Protein AF-A0A940C952-F1 (afdb_monomer_lite)

Radius of gyration: 14.39 Å; chains: 1; bounding box: 29×40×29 Å

Sequence (87 aa):
MKVQIIGVQKGQSRNGRDFTNLFFQKPFTDYETSNGSCVGFKTDSEFTYINCDGIKPGDECELTYEPGYQDKATLTNIQIISAAKKG

pLDDT: mean 91.84, std 7.31, range [53.12, 97.69]

Foldseek 3Di:
DKWFFADKDWDADPVRQIKIKTKTWDQDDPVDVVVDPDDDTDIDIDIDSPDPPPDDGGFIKDFDWDQDPPRDTDGDDIGGPGDRDDD

Structure (mmCIF, N/CA/C/O backbone):
data_AF-A0A940C952-F1
#
_entry.id   AF-A0A940C952-F1
#
loop_
_atom_site.group_PDB
_atom_site.id
_atom_site.type_symbol
_atom_site.label_atom_id
_atom_site.label_alt_id
_atom_site.label_comp_id
_atom_site.label_asym_id
_atom_site.label_entity_id
_atom_site.label_seq_id
_atom_site.pdbx_PDB_ins_code
_atom_site.Cartn_x
_atom_site.Cartn_y
_atom_site.Cartn_z
_atom_site.occupancy
_atom_site.B_iso_or_equiv
_atom_site.auth_seq_id
_atom_site.auth_comp_id
_atom_site.auth_asym_id
_atom_site.auth_atom_id
_atom_site.pdbx_PDB_model_num
ATOM 1 N N . MET A 1 1 ? -2.291 -0.861 -6.577 1.00 89.50 1 MET A N 1
ATOM 2 C CA . MET A 1 1 ? -1.878 -2.179 -6.036 1.00 89.50 1 MET A CA 1
ATOM 3 C C . MET A 1 1 ? -2.736 -2.489 -4.826 1.00 89.50 1 MET A C 1
ATOM 5 O O . MET A 1 1 ? -2.754 -1.685 -3.904 1.00 89.50 1 MET A O 1
ATOM 9 N N . LYS A 1 2 ? -3.443 -3.623 -4.821 1.00 93.62 2 LYS A N 1
ATOM 10 C CA . LYS A 1 2 ? -4.263 -4.044 -3.676 1.00 93.62 2 LYS A CA 1
ATOM 11 C C . LYS A 1 2 ? -3.425 -4.843 -2.688 1.00 93.62 2 LYS A C 1
ATOM 13 O O . LYS A 1 2 ? -2.695 -5.743 -3.102 1.00 93.62 2 LYS A O 1
ATOM 18 N N . VAL A 1 3 ? -3.522 -4.499 -1.412 1.00 96.00 3 VAL A N 1
ATOM 19 C CA . VAL A 1 3 ? -2.742 -5.112 -0.334 1.00 96.00 3 VAL A CA 1
ATOM 20 C C . VAL A 1 3 ? -3.597 -5.283 0.913 1.00 96.00 3 VAL A C 1
ATOM 22 O O . VAL A 1 3 ? -4.530 -4.511 1.130 1.00 96.00 3 VAL A O 1
ATOM 25 N N . GLN A 1 4 ? -3.247 -6.249 1.758 1.00 96.88 4 GLN A N 1
ATOM 26 C CA . GLN A 1 4 ? -3.822 -6.349 3.097 1.00 96.88 4 GLN A CA 1
ATOM 27 C C . GLN A 1 4 ? -2.830 -5.811 4.122 1.00 96.88 4 GLN A C 1
ATOM 29 O O . GLN A 1 4 ? -1.708 -6.311 4.222 1.00 96.88 4 GLN A O 1
ATOM 34 N N . ILE A 1 5 ? -3.246 -4.809 4.891 1.00 97.56 5 ILE A N 1
ATOM 35 C CA . ILE A 1 5 ? -2.429 -4.215 5.946 1.00 97.56 5 ILE A CA 1
ATOM 36 C C . ILE A 1 5 ? -2.280 -5.219 7.089 1.00 97.56 5 ILE A C 1
ATOM 38 O O . ILE A 1 5 ? -3.261 -5.763 7.586 1.00 97.56 5 ILE A O 1
ATOM 42 N N . ILE A 1 6 ? -1.048 -5.443 7.534 1.00 97.69 6 ILE A N 1
ATOM 43 C CA . ILE A 1 6 ? -0.714 -6.330 8.660 1.00 97.69 6 ILE A CA 1
ATOM 44 C C . ILE A 1 6 ? -0.033 -5.578 9.808 1.00 97.69 6 ILE A C 1
ATOM 46 O O . ILE A 1 6 ? 0.049 -6.095 10.918 1.00 97.69 6 ILE A O 1
ATOM 50 N N . GLY A 1 7 ? 0.418 -4.343 9.572 1.00 96.88 7 GLY A N 1
ATOM 51 C CA . GLY A 1 7 ? 1.034 -3.499 10.589 1.00 96.88 7 GLY A CA 1
ATOM 52 C C . GLY A 1 7 ? 1.048 -2.031 10.184 1.00 96.88 7 GLY A C 1
ATOM 53 O O . GLY A 1 7 ? 1.131 -1.696 9.004 1.00 96.88 7 GLY A O 1
ATOM 54 N N . VAL A 1 8 ? 0.984 -1.151 11.180 1.00 96.88 8 VAL A N 1
ATOM 55 C CA . VAL A 1 8 ? 1.095 0.300 11.003 1.00 96.88 8 VAL A CA 1
ATOM 56 C C . VAL A 1 8 ? 2.031 0.825 12.082 1.00 96.88 8 VAL A C 1
ATOM 58 O O . VAL A 1 8 ? 1.778 0.631 13.270 1.00 96.88 8 VAL A O 1
ATOM 61 N N . GLN A 1 9 ? 3.107 1.494 11.679 1.00 96.50 9 GLN A N 1
ATOM 62 C CA . GLN A 1 9 ? 4.019 2.178 12.592 1.00 96.50 9 GLN A CA 1
ATOM 63 C C . GLN A 1 9 ? 4.009 3.667 12.264 1.00 96.50 9 GLN A C 1
ATOM 65 O O . GLN A 1 9 ? 4.426 4.071 11.182 1.00 96.50 9 GLN A O 1
ATOM 70 N N . LYS A 1 10 ? 3.565 4.483 13.218 1.00 95.06 10 LYS A N 1
ATOM 71 C CA . LYS A 1 10 ? 3.635 5.944 13.129 1.00 95.06 10 LYS A CA 1
ATOM 72 C C . LYS A 1 10 ? 4.880 6.449 13.848 1.00 95.06 10 LYS A C 1
ATOM 74 O O . LYS A 1 10 ? 5.307 5.864 14.844 1.00 95.06 10 LYS A O 1
ATOM 79 N N . GLY A 1 11 ? 5.450 7.536 13.355 1.00 94.25 11 GLY A N 1
ATOM 80 C CA . GLY A 1 11 ? 6.592 8.181 13.983 1.00 94.25 11 GLY A CA 1
ATOM 81 C C . GLY A 1 11 ? 6.786 9.600 13.479 1.00 94.25 11 GLY A C 1
ATOM 82 O O . GLY A 1 11 ? 6.030 10.091 12.644 1.00 94.25 11 GLY A O 1
ATOM 83 N N . GLN A 1 12 ? 7.832 10.243 13.983 1.00 95.44 12 GLN A N 1
ATOM 84 C CA . GLN A 1 12 ? 8.220 11.583 13.575 1.00 95.44 12 GLN A CA 1
ATOM 85 C C . GLN A 1 12 ? 9.662 11.566 13.073 1.00 95.44 12 GLN A C 1
ATOM 87 O O . GLN A 1 12 ? 10.553 10.977 13.687 1.00 95.44 12 GLN A O 1
ATOM 92 N N . SER A 1 13 ? 9.889 12.163 11.906 1.00 91.50 13 SER A N 1
ATOM 93 C CA . SER A 1 13 ? 11.224 12.295 11.323 1.00 91.50 13 SER A CA 1
ATOM 94 C C . SER A 1 13 ? 12.073 13.288 12.121 1.00 91.50 13 SER A C 1
ATOM 96 O O . SER A 1 13 ? 11.557 14.089 12.899 1.00 91.50 13 SER A O 1
ATOM 98 N N . ARG A 1 14 ? 13.388 13.311 11.867 1.00 89.88 14 ARG A N 1
ATOM 99 C CA . ARG A 1 14 ? 14.315 14.265 12.509 1.00 89.88 14 ARG A CA 1
ATOM 100 C C . ARG A 1 14 ? 13.924 15.737 12.316 1.00 89.88 14 ARG A C 1
ATOM 102 O O . ARG A 1 14 ? 14.302 16.564 13.133 1.00 89.88 14 ARG A O 1
ATOM 109 N N . ASN A 1 15 ? 13.163 16.047 11.265 1.00 91.38 15 ASN A N 1
ATOM 110 C CA . ASN A 1 15 ? 12.708 17.401 10.945 1.00 91.38 15 ASN A CA 1
ATOM 111 C C . ASN A 1 15 ? 11.314 17.716 11.523 1.00 91.38 15 ASN A C 1
ATOM 113 O O . ASN A 1 15 ? 10.694 18.689 11.107 1.00 91.38 15 ASN A O 1
ATOM 117 N N . GLY A 1 16 ? 10.776 16.876 12.415 1.00 92.25 16 GLY A N 1
ATOM 118 C CA . GLY A 1 16 ? 9.453 17.078 13.017 1.00 92.25 16 GLY A CA 1
ATOM 119 C C . GLY A 1 16 ? 8.275 16.686 12.120 1.00 92.25 16 GLY A C 1
ATOM 120 O O . GLY A 1 16 ? 7.127 16.853 12.512 1.00 92.25 16 GLY A O 1
ATOM 121 N N . ARG A 1 17 ? 8.526 16.160 10.913 1.00 93.19 17 ARG A N 1
ATOM 122 C CA . ARG A 1 17 ? 7.464 15.712 10.001 1.00 93.19 17 ARG A CA 1
ATOM 123 C C . ARG A 1 17 ? 6.998 14.311 10.375 1.00 93.19 17 ARG A C 1
ATOM 125 O O . ARG A 1 17 ? 7.833 13.401 10.402 1.00 93.19 17 ARG A O 1
ATOM 132 N N . ASP A 1 18 ? 5.700 14.152 10.601 1.00 94.38 18 ASP A N 1
ATOM 133 C CA . ASP A 1 18 ? 5.076 12.859 10.877 1.00 94.38 18 ASP A CA 1
ATOM 134 C C . ASP A 1 18 ? 5.139 11.945 9.652 1.00 94.38 18 ASP A C 1
ATOM 136 O O . ASP A 1 18 ? 4.963 12.389 8.515 1.00 94.38 18 ASP A O 1
ATOM 140 N N . PHE A 1 19 ? 5.403 10.665 9.891 1.00 94.81 19 PHE A N 1
ATOM 141 C CA . PHE A 1 19 ? 5.445 9.632 8.865 1.00 94.81 19 PHE A CA 1
ATOM 142 C C . PHE A 1 19 ? 4.727 8.368 9.335 1.00 94.81 19 PHE A C 1
ATOM 144 O O . PHE A 1 19 ? 4.562 8.123 10.534 1.00 94.81 19 PHE A O 1
ATOM 151 N N . THR A 1 20 ? 4.345 7.537 8.371 1.00 96.25 20 THR A N 1
ATOM 152 C CA . THR A 1 20 ? 3.808 6.199 8.614 1.00 96.25 20 THR A CA 1
ATOM 153 C C . THR A 1 20 ? 4.583 5.172 7.796 1.00 96.25 20 THR A C 1
ATOM 155 O O . THR A 1 20 ? 4.783 5.355 6.599 1.00 96.25 20 THR A O 1
ATOM 158 N N . ASN A 1 21 ? 4.992 4.077 8.436 1.00 96.31 21 ASN A N 1
ATOM 159 C CA . ASN A 1 21 ? 5.366 2.840 7.759 1.00 96.31 21 ASN A CA 1
ATOM 160 C C . ASN A 1 21 ? 4.152 1.911 7.742 1.00 96.31 21 ASN A C 1
ATOM 162 O O . ASN A 1 21 ? 3.634 1.532 8.799 1.00 96.31 21 ASN A O 1
ATOM 166 N N . LEU A 1 22 ? 3.713 1.542 6.545 1.00 96.81 22 LEU A N 1
ATOM 167 C CA . LEU A 1 22 ? 2.696 0.524 6.331 1.00 96.81 22 LEU A CA 1
ATOM 168 C C . LEU A 1 22 ? 3.384 -0.809 6.078 1.00 96.81 22 LEU A C 1
ATOM 170 O O . LEU A 1 22 ? 4.233 -0.905 5.199 1.00 96.81 22 LEU A O 1
ATOM 174 N N . PHE A 1 23 ? 2.995 -1.834 6.825 1.00 97.69 23 PHE A N 1
ATOM 175 C CA . PHE A 1 23 ? 3.398 -3.213 6.583 1.00 97.69 23 PHE A CA 1
ATOM 176 C C . PHE A 1 23 ? 2.195 -3.954 6.027 1.00 97.69 23 PHE A C 1
ATOM 178 O O . PHE A 1 23 ? 1.099 -3.879 6.592 1.00 97.69 23 PHE A O 1
ATOM 185 N N . PHE A 1 24 ? 2.382 -4.670 4.928 1.00 97.44 24 PHE A N 1
ATOM 186 C CA . PHE A 1 24 ? 1.289 -5.347 4.245 1.00 97.44 24 PHE A CA 1
ATOM 187 C C . PHE A 1 24 ? 1.752 -6.630 3.578 1.00 97.44 24 PHE A C 1
ATOM 189 O O . PHE A 1 24 ? 2.939 -6.840 3.336 1.00 97.44 24 PHE A O 1
ATOM 196 N N . GLN A 1 25 ? 0.787 -7.484 3.256 1.00 96.94 25 GLN A N 1
ATOM 197 C CA . GLN A 1 25 ? 1.009 -8.618 2.376 1.00 96.94 25 GLN A CA 1
ATOM 198 C C . GLN A 1 25 ? 0.439 -8.354 0.983 1.00 96.94 25 GLN A C 1
ATOM 200 O O . GLN A 1 25 ? -0.608 -7.717 0.827 1.00 96.94 25 GLN A O 1
ATOM 205 N N . LYS A 1 26 ? 1.152 -8.844 -0.031 1.00 94.25 26 LYS A N 1
ATOM 206 C CA . LYS A 1 26 ? 0.776 -8.774 -1.446 1.00 94.25 26 LYS A CA 1
ATOM 207 C C . LYS A 1 26 ? 1.015 -10.122 -2.131 1.00 94.25 26 LYS A C 1
ATOM 209 O O . LYS A 1 26 ? 1.868 -10.893 -1.674 1.00 94.25 26 LYS A O 1
ATOM 214 N N . PRO A 1 27 ? 0.274 -10.437 -3.207 1.00 93.56 27 PRO A N 1
ATOM 215 C CA . PRO A 1 27 ? 0.542 -11.639 -3.984 1.00 93.56 27 PRO A CA 1
ATOM 216 C C . PRO A 1 27 ? 1.952 -11.593 -4.581 1.00 93.56 27 PRO A C 1
ATOM 218 O O . PRO A 1 27 ? 2.532 -10.521 -4.797 1.00 93.56 27 PRO A O 1
ATOM 221 N N . PHE A 1 28 ? 2.505 -12.772 -4.850 1.00 93.12 28 PHE A N 1
ATOM 222 C CA . PHE A 1 28 ? 3.678 -12.884 -5.708 1.00 93.12 28 PHE A CA 1
ATOM 223 C C . PHE A 1 28 ? 3.344 -12.358 -7.105 1.00 93.12 28 PHE A C 1
ATOM 225 O O . PHE A 1 28 ? 2.219 -12.500 -7.580 1.00 93.12 28 PHE A O 1
ATOM 232 N N . THR A 1 29 ? 4.316 -11.719 -7.745 1.00 91.44 29 THR A N 1
ATOM 233 C CA . THR A 1 29 ? 4.158 -11.232 -9.118 1.00 91.44 29 THR A CA 1
ATOM 234 C C . THR A 1 29 ? 4.110 -12.396 -10.105 1.00 91.44 29 THR A C 1
ATOM 236 O O . THR A 1 29 ? 4.625 -13.485 -9.833 1.00 91.44 29 THR A O 1
ATOM 239 N N . ASP A 1 30 ? 3.559 -12.152 -11.293 1.00 90.88 30 ASP A N 1
ATOM 240 C CA . ASP A 1 30 ? 3.537 -13.139 -12.380 1.00 90.88 30 ASP A CA 1
ATOM 241 C C . ASP A 1 30 ? 4.951 -13.603 -12.751 1.00 90.88 30 ASP A C 1
ATOM 243 O O . ASP A 1 30 ? 5.181 -14.775 -13.032 1.00 90.88 30 ASP A O 1
ATOM 247 N N . TYR A 1 31 ? 5.931 -12.698 -12.679 1.00 91.81 31 TYR A N 1
ATOM 248 C CA . TY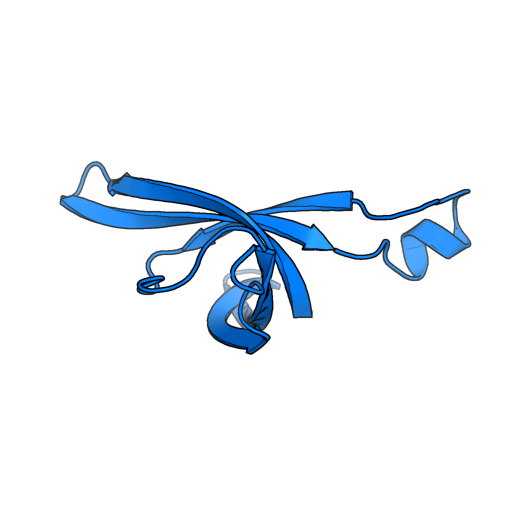R A 1 31 ? 7.332 -13.041 -12.899 1.00 91.81 31 TYR A CA 1
ATOM 249 C C . TYR A 1 31 ? 7.862 -14.007 -11.831 1.00 91.81 31 TYR A C 1
ATOM 251 O O . TYR A 1 31 ? 8.498 -15.002 -12.169 1.00 91.81 31 TYR A O 1
ATOM 259 N N . GLU A 1 32 ? 7.598 -13.748 -10.548 1.00 93.69 32 GLU A N 1
ATOM 260 C CA . GLU A 1 32 ? 8.052 -14.618 -9.452 1.00 93.69 32 GLU A CA 1
ATOM 261 C C . GLU A 1 32 ? 7.404 -16.003 -9.523 1.00 93.69 32 GLU A C 1
ATOM 263 O O . GLU A 1 32 ? 8.090 -17.009 -9.367 1.00 93.69 32 GLU A O 1
ATOM 268 N N . THR A 1 33 ? 6.103 -16.055 -9.814 1.00 93.25 33 THR A N 1
ATOM 269 C CA . THR A 1 33 ? 5.359 -17.316 -9.945 1.00 93.25 33 THR A CA 1
ATOM 270 C C . THR A 1 33 ? 5.743 -18.101 -11.200 1.00 93.25 33 THR A C 1
ATOM 272 O O . THR A 1 33 ? 5.749 -19.326 -11.170 1.00 93.25 33 THR A O 1
ATOM 275 N N . SER A 1 34 ? 6.117 -17.427 -12.292 1.00 93.75 34 SER A N 1
ATOM 276 C CA . SER A 1 34 ? 6.577 -18.093 -13.522 1.00 93.75 34 SER A CA 1
ATOM 277 C C . SER A 1 34 ? 7.993 -18.663 -13.402 1.00 93.75 34 SER A C 1
ATOM 279 O O . SER A 1 34 ? 8.339 -19.599 -14.117 1.00 93.75 34 SER A O 1
ATOM 281 N N . ASN A 1 35 ? 8.820 -18.105 -12.513 1.00 94.12 35 ASN A N 1
ATOM 282 C CA . ASN A 1 35 ? 10.226 -18.486 -12.346 1.00 94.12 35 ASN A CA 1
ATOM 283 C C . ASN A 1 35 ? 10.505 -19.226 -11.024 1.00 94.12 35 ASN A C 1
ATOM 285 O O . ASN A 1 35 ? 11.663 -19.483 -10.694 1.00 94.12 35 ASN A O 1
ATOM 289 N N . GLY A 1 36 ? 9.471 -19.570 -10.254 1.00 92.25 36 GLY A N 1
ATOM 290 C CA . GLY A 1 36 ? 9.623 -20.189 -8.943 1.00 92.25 36 GLY A CA 1
ATOM 291 C C . GLY A 1 36 ? 8.353 -20.870 -8.441 1.00 92.25 36 GLY A C 1
ATOM 292 O O . GLY A 1 36 ? 7.264 -20.691 -8.970 1.00 92.25 36 GLY A O 1
ATOM 293 N N . SER A 1 37 ? 8.496 -21.671 -7.385 1.00 93.06 37 SER A N 1
ATOM 294 C CA . SER A 1 37 ? 7.366 -22.316 -6.709 1.00 93.06 37 SER A CA 1
ATOM 295 C C . SER A 1 37 ? 6.888 -21.445 -5.548 1.00 93.06 37 SER A C 1
ATOM 297 O O . SER A 1 37 ? 7.398 -21.554 -4.432 1.00 93.06 37 SER A O 1
ATOM 299 N N . CYS A 1 38 ? 5.914 -20.574 -5.805 1.00 94.00 38 CYS A N 1
ATOM 300 C CA . CYS A 1 38 ? 5.361 -19.652 -4.814 1.00 94.00 38 CYS A CA 1
ATOM 301 C C . CYS A 1 38 ? 4.026 -20.160 -4.247 1.00 94.00 38 CYS A C 1
ATOM 303 O O . CYS A 1 38 ? 3.134 -20.546 -4.998 1.00 94.00 38 CYS A O 1
ATOM 305 N N . VAL A 1 39 ? 3.858 -20.105 -2.923 1.00 92.94 39 VAL A N 1
ATOM 306 C CA . VAL A 1 39 ? 2.596 -20.418 -2.231 1.00 92.94 39 VAL A CA 1
ATOM 307 C C . VAL A 1 39 ? 2.284 -19.296 -1.243 1.00 92.94 39 VAL A C 1
ATOM 309 O O . VAL A 1 39 ? 3.151 -18.897 -0.468 1.00 92.94 39 VAL A O 1
ATOM 312 N N . GLY A 1 40 ? 1.046 -18.798 -1.251 1.00 93.62 40 GLY A N 1
ATOM 313 C CA . GLY A 1 40 ? 0.586 -17.752 -0.334 1.00 93.62 40 GLY A CA 1
ATOM 314 C C . GLY A 1 40 ? 0.949 -16.334 -0.785 1.00 93.62 40 GLY A C 1
ATOM 315 O O . GLY A 1 40 ? 0.806 -15.992 -1.958 1.00 93.62 40 GLY A O 1
ATOM 316 N N . PHE A 1 41 ? 1.390 -15.504 0.162 1.00 95.00 41 PHE A N 1
ATOM 317 C CA . PHE A 1 41 ? 1.683 -14.082 -0.034 1.00 95.00 41 PHE A CA 1
ATOM 318 C C . PHE A 1 41 ? 3.090 -13.744 0.457 1.00 95.00 41 PHE A C 1
ATOM 320 O O . PHE A 1 41 ? 3.632 -14.424 1.329 1.00 95.00 41 PHE A O 1
ATOM 327 N N . LYS A 1 42 ? 3.655 -12.651 -0.059 1.00 95.38 42 LYS A N 1
ATOM 328 C CA . LYS A 1 42 ? 4.870 -12.042 0.490 1.00 95.38 42 LYS A CA 1
ATOM 329 C C . LYS A 1 42 ? 4.538 -10.780 1.271 1.00 95.38 42 LYS A C 1
ATOM 331 O O . LYS A 1 42 ? 3.575 -10.080 0.954 1.00 95.38 42 LYS A O 1
ATOM 336 N N . THR A 1 43 ? 5.360 -10.478 2.266 1.00 96.06 43 THR A N 1
ATOM 337 C CA . THR A 1 43 ? 5.272 -9.247 3.053 1.00 96.06 43 THR A CA 1
ATOM 338 C C . THR A 1 43 ? 6.169 -8.170 2.469 1.00 96.06 43 THR A C 1
ATOM 340 O O . THR A 1 43 ? 7.270 -8.467 2.008 1.00 96.06 43 THR A O 1
ATOM 343 N N . ASP A 1 44 ? 5.720 -6.928 2.532 1.00 96.12 44 ASP A N 1
ATOM 344 C CA . ASP A 1 44 ? 6.494 -5.759 2.130 1.00 96.12 44 ASP A CA 1
ATOM 345 C C . ASP A 1 44 ? 6.161 -4.575 3.049 1.00 96.12 44 ASP A C 1
ATOM 347 O O . ASP A 1 44 ? 5.248 -4.660 3.886 1.00 96.12 44 ASP A O 1
ATOM 351 N N . SER A 1 45 ? 6.902 -3.480 2.908 1.00 95.75 45 SER A N 1
ATOM 352 C CA . SER A 1 45 ? 6.615 -2.241 3.621 1.00 95.75 45 SER A CA 1
ATOM 353 C C . SER A 1 45 ? 6.729 -1.008 2.738 1.00 95.75 45 SER A C 1
ATOM 355 O O . SER A 1 45 ? 7.485 -0.966 1.773 1.00 95.75 45 SER A O 1
ATOM 357 N N . GLU A 1 46 ? 5.960 0.019 3.091 1.00 95.12 46 GLU A N 1
ATOM 358 C CA . GLU A 1 46 ? 5.950 1.300 2.395 1.00 95.12 46 GLU A CA 1
ATOM 359 C C . GLU A 1 46 ? 6.049 2.436 3.410 1.00 95.12 46 GLU A C 1
ATOM 361 O O . GLU A 1 46 ? 5.238 2.538 4.337 1.00 95.12 46 GLU A O 1
ATOM 366 N N . PHE A 1 47 ? 7.052 3.291 3.228 1.00 94.00 47 PHE A N 1
ATOM 367 C CA . PHE A 1 47 ? 7.207 4.520 3.994 1.00 94.00 47 PHE A CA 1
ATOM 368 C C . PHE A 1 47 ? 6.431 5.637 3.302 1.00 94.00 47 PHE A C 1
ATOM 370 O O . PHE A 1 47 ? 6.600 5.873 2.107 1.00 94.00 47 PHE A O 1
ATOM 377 N N . THR A 1 48 ? 5.630 6.388 4.053 1.00 93.38 48 THR A N 1
ATOM 378 C CA . THR A 1 48 ? 4.898 7.522 3.497 1.00 93.38 48 THR A CA 1
ATOM 379 C C . THR A 1 48 ? 4.757 8.681 4.473 1.00 93.38 48 THR A C 1
ATOM 381 O O . THR A 1 48 ? 4.706 8.517 5.692 1.00 93.38 48 THR A O 1
ATOM 384 N N . TYR A 1 49 ? 4.653 9.878 3.902 1.00 93.50 49 TYR A N 1
ATOM 385 C CA . TYR A 1 49 ? 4.226 11.086 4.605 1.00 93.50 49 TYR A CA 1
ATOM 386 C C . TYR A 1 49 ? 2.733 11.389 4.400 1.00 93.50 49 TYR A C 1
ATOM 388 O O . TYR A 1 49 ? 2.253 12.421 4.866 1.00 93.50 49 TYR A O 1
ATOM 396 N N . ILE A 1 50 ? 2.013 10.543 3.657 1.00 92.88 50 ILE A N 1
ATOM 397 C CA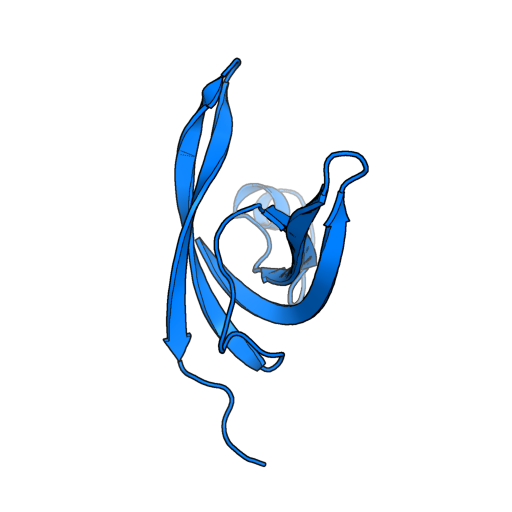 . ILE A 1 50 ? 0.562 10.641 3.492 1.00 92.88 50 ILE A CA 1
ATOM 398 C C . ILE A 1 50 ? -0.094 10.330 4.839 1.00 92.88 50 ILE A C 1
ATOM 400 O O . ILE A 1 50 ? 0.329 9.414 5.551 1.00 92.88 50 ILE A O 1
ATOM 404 N N . ASN A 1 51 ? -1.136 11.086 5.188 1.00 88.50 51 ASN A N 1
ATOM 405 C CA . ASN A 1 51 ? -1.906 10.794 6.387 1.00 88.50 51 ASN A CA 1
ATOM 406 C C . ASN A 1 51 ? -2.597 9.422 6.245 1.00 88.50 51 ASN A C 1
ATOM 408 O O . ASN A 1 51 ? -3.398 9.214 5.339 1.00 88.50 51 ASN A O 1
ATOM 412 N N . CYS A 1 52 ? -2.276 8.507 7.159 1.00 91.50 52 CYS A N 1
ATOM 413 C CA . CYS A 1 52 ? -2.802 7.143 7.222 1.00 91.50 52 CYS A CA 1
ATOM 414 C C . CYS A 1 52 ? -3.802 6.947 8.379 1.00 91.50 52 CYS A C 1
ATOM 416 O O . CYS A 1 52 ? -3.957 5.839 8.896 1.00 91.50 52 CYS A O 1
ATOM 418 N N . ASP A 1 53 ? -4.436 8.014 8.863 1.00 88.94 53 ASP A N 1
ATOM 419 C CA . ASP A 1 53 ? -5.422 7.936 9.938 1.00 88.94 53 ASP A CA 1
ATOM 420 C C . ASP A 1 53 ? -6.602 7.028 9.563 1.00 88.94 53 ASP A C 1
ATOM 422 O O . ASP A 1 53 ? -7.162 7.100 8.473 1.00 88.94 53 ASP A O 1
ATOM 426 N N . GLY A 1 54 ? -6.970 6.138 10.488 1.00 89.69 54 GLY A N 1
ATOM 427 C CA . GLY A 1 54 ? -8.036 5.152 10.294 1.00 89.69 54 GLY A CA 1
ATOM 428 C C . GLY A 1 54 ? -7.595 3.828 9.661 1.00 89.69 54 GLY A C 1
ATOM 429 O O . GLY A 1 54 ? -8.331 2.849 9.799 1.00 89.69 54 GLY A O 1
ATOM 430 N N . ILE A 1 55 ? -6.401 3.763 9.059 1.00 94.75 55 ILE A N 1
ATOM 431 C CA . ILE A 1 55 ? -5.819 2.509 8.561 1.00 94.75 55 ILE A CA 1
ATOM 432 C C . ILE A 1 55 ? -5.336 1.665 9.742 1.00 94.75 55 ILE A C 1
ATOM 434 O O . ILE A 1 55 ? -4.615 2.148 10.620 1.00 94.75 55 ILE A O 1
ATOM 438 N N . LYS A 1 56 ? -5.703 0.385 9.752 1.00 95.31 56 LYS A N 1
ATOM 439 C CA . LYS A 1 56 ? -5.323 -0.584 10.786 1.00 95.31 56 LYS A CA 1
ATOM 440 C C . LYS A 1 56 ? -5.046 -1.968 10.188 1.00 95.31 56 LYS A C 1
ATOM 442 O O . LYS A 1 56 ? -5.477 -2.258 9.070 1.00 95.31 56 LYS A O 1
ATOM 447 N N . PRO A 1 57 ? -4.352 -2.850 10.929 1.00 96.69 57 PRO A N 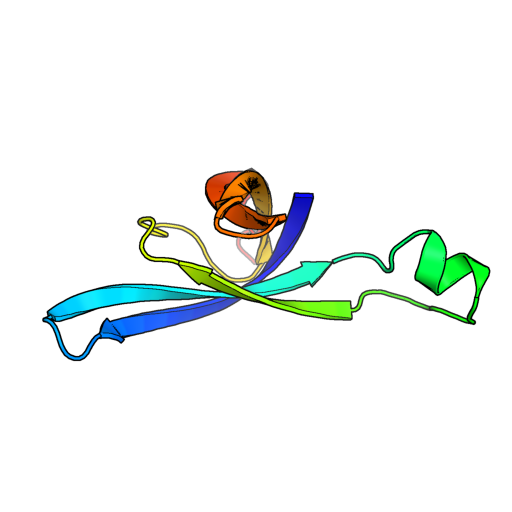1
ATOM 448 C CA . PRO A 1 57 ? -4.198 -4.242 10.527 1.00 96.69 57 PRO A CA 1
ATOM 449 C C . PRO A 1 57 ? -5.545 -4.908 10.216 1.00 96.69 57 PRO A C 1
ATOM 451 O O . PRO A 1 57 ? -6.525 -4.726 10.939 1.00 96.69 57 PRO A O 1
ATOM 454 N N . GLY A 1 58 ? -5.571 -5.679 9.133 1.00 95.69 58 GLY A N 1
ATOM 455 C CA . GLY A 1 58 ? -6.745 -6.356 8.593 1.00 95.69 58 GLY A CA 1
ATOM 456 C C . GLY A 1 58 ? -7.490 -5.578 7.505 1.00 95.69 58 GLY A C 1
ATOM 457 O O . GLY A 1 58 ? -8.280 -6.200 6.799 1.00 95.69 58 GLY A O 1
ATOM 458 N N . ASP A 1 59 ? -7.248 -4.271 7.346 1.00 96.88 59 ASP A N 1
ATOM 459 C CA . ASP A 1 59 ? -7.837 -3.495 6.249 1.00 96.88 59 ASP A CA 1
ATOM 460 C C . ASP A 1 59 ? -7.241 -3.936 4.900 1.00 96.88 59 ASP A C 1
ATOM 462 O O . ASP A 1 59 ? -6.037 -4.183 4.780 1.00 96.88 59 ASP A O 1
ATOM 466 N N . GLU A 1 60 ? -8.079 -4.002 3.867 1.00 96.31 60 GLU A N 1
ATOM 467 C CA . GLU A 1 60 ? -7.633 -4.104 2.480 1.00 96.31 60 GLU A CA 1
ATOM 468 C C . GLU A 1 60 ? -7.563 -2.704 1.879 1.00 96.31 60 GLU A C 1
ATOM 470 O O . GLU A 1 60 ? -8.560 -1.973 1.856 1.00 96.31 60 GLU A O 1
ATOM 475 N N . CYS A 1 61 ? -6.391 -2.343 1.366 1.00 96.12 61 CYS A N 1
ATOM 476 C CA . CYS A 1 61 ? -6.115 -1.021 0.825 1.00 96.12 61 CYS A CA 1
ATOM 477 C C . CYS A 1 61 ? -5.670 -1.090 -0.638 1.00 96.12 61 CYS A C 1
ATOM 479 O O . CYS A 1 61 ? -4.983 -2.021 -1.061 1.00 96.12 61 CYS A O 1
ATOM 481 N N . GLU A 1 62 ? -6.016 -0.060 -1.403 1.00 95.69 62 GLU A N 1
ATOM 482 C CA . GLU A 1 62 ? -5.458 0.235 -2.715 1.00 95.69 62 GLU A CA 1
ATOM 483 C C . GLU A 1 62 ? -4.370 1.298 -2.579 1.00 95.69 62 GLU A C 1
ATOM 485 O O . GLU A 1 62 ? -4.629 2.437 -2.192 1.00 95.69 62 GLU A O 1
ATOM 490 N N . LEU A 1 63 ? -3.141 0.908 -2.905 1.00 94.94 63 LEU A N 1
ATOM 491 C CA . LEU A 1 63 ? -1.980 1.782 -2.990 1.00 94.94 63 LEU A CA 1
ATOM 492 C C . LEU A 1 63 ? -1.821 2.265 -4.433 1.00 94.94 63 LEU A C 1
ATOM 494 O O . LEU A 1 63 ? -1.616 1.449 -5.340 1.00 94.94 63 LEU A O 1
ATOM 498 N N . THR A 1 64 ? -1.923 3.571 -4.656 1.00 94.62 64 THR A N 1
ATOM 499 C CA . THR A 1 64 ? -1.711 4.186 -5.974 1.00 94.62 64 THR A CA 1
ATOM 500 C C . THR A 1 64 ? -0.315 4.775 -6.031 1.00 94.62 64 THR A C 1
ATOM 502 O O . THR A 1 64 ? 0.089 5.504 -5.125 1.00 94.62 64 THR A O 1
ATOM 505 N N . TYR A 1 65 ? 0.407 4.451 -7.099 1.00 92.06 65 TYR A N 1
ATOM 506 C CA . TYR A 1 65 ? 1.749 4.951 -7.339 1.00 92.06 65 TYR A CA 1
ATOM 507 C C . TYR A 1 65 ? 1.789 5.692 -8.668 1.00 92.06 65 TYR A C 1
ATOM 509 O O . TYR A 1 65 ? 1.201 5.234 -9.648 1.00 92.06 65 TYR A O 1
ATOM 517 N N . GLU A 1 66 ? 2.529 6.791 -8.706 1.00 90.62 66 GLU A N 1
ATOM 518 C CA . GLU A 1 66 ? 2.831 7.526 -9.933 1.00 90.62 66 GLU A CA 1
ATOM 519 C C . GLU A 1 66 ? 4.325 7.411 -10.271 1.00 90.62 66 GLU A C 1
ATOM 521 O O . GLU A 1 66 ? 5.145 7.180 -9.370 1.00 90.62 66 GLU A O 1
ATOM 526 N N . PRO A 1 67 ? 4.709 7.551 -11.556 1.00 86.69 67 PRO A N 1
ATOM 527 C CA . PRO A 1 67 ? 6.111 7.638 -11.948 1.00 86.69 67 PRO A CA 1
ATOM 528 C C . PRO A 1 67 ? 6.803 8.785 -11.202 1.00 86.69 67 PRO A C 1
ATOM 530 O O . PRO A 1 67 ? 6.427 9.947 -11.343 1.00 86.69 67 PRO A O 1
ATOM 533 N N . GLY A 1 68 ? 7.793 8.455 -10.377 1.00 79.62 68 GLY A N 1
ATOM 534 C CA . GLY A 1 68 ? 8.568 9.428 -9.616 1.00 79.62 68 GLY A CA 1
ATOM 535 C C . GLY A 1 68 ? 9.931 9.721 -10.239 1.00 79.62 68 GLY A C 1
ATOM 536 O O . GLY A 1 68 ? 10.224 9.388 -11.387 1.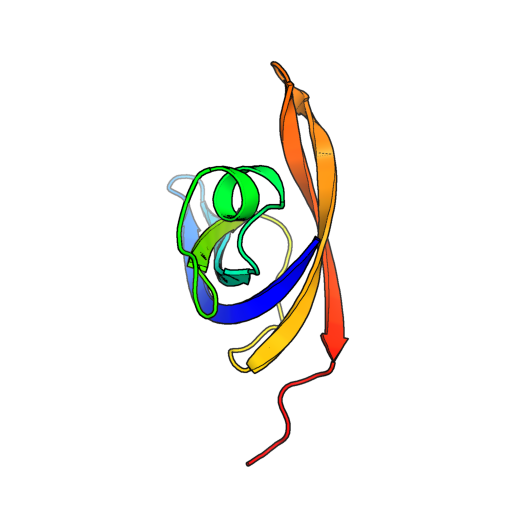00 79.62 68 GLY A O 1
ATOM 537 N N . TYR A 1 69 ? 10.791 10.363 -9.453 1.00 77.12 69 TYR A N 1
ATOM 538 C CA . TYR A 1 69 ? 12.153 10.702 -9.860 1.00 77.12 69 TYR A CA 1
ATOM 539 C C . TYR A 1 69 ? 13.017 9.439 -10.048 1.00 77.12 69 TYR A C 1
ATOM 541 O O . TYR A 1 69 ? 13.004 8.551 -9.195 1.00 77.12 69 TYR A O 1
ATOM 549 N N . GLN A 1 70 ? 13.799 9.382 -11.136 1.00 79.69 70 GLN A N 1
ATOM 550 C CA . GLN A 1 70 ? 14.661 8.238 -11.504 1.00 79.69 70 GLN A CA 1
ATOM 551 C C . GLN A 1 70 ? 13.910 6.899 -11.618 1.00 79.69 70 GLN A C 1
ATOM 553 O O . GLN A 1 70 ? 14.364 5.888 -11.087 1.00 79.69 70 GLN A O 1
ATOM 558 N N . ASP A 1 71 ? 12.738 6.903 -12.260 1.00 73.31 71 ASP A N 1
ATOM 559 C CA . ASP A 1 71 ? 11.910 5.709 -12.506 1.00 73.31 71 ASP A CA 1
ATOM 560 C C . ASP A 1 71 ? 11.437 4.978 -11.236 1.00 73.31 71 ASP A C 1
ATOM 562 O O . ASP A 1 71 ? 10.876 3.882 -11.299 1.00 73.31 71 ASP A O 1
ATOM 566 N N . LYS A 1 72 ? 11.615 5.585 -10.056 1.00 79.12 72 LYS A N 1
ATOM 567 C CA . LYS A 1 72 ? 11.087 5.047 -8.804 1.00 79.12 72 LYS A CA 1
ATOM 568 C C . LYS A 1 72 ? 9.627 5.441 -8.668 1.00 79.12 72 LYS A C 1
ATOM 570 O O . LYS A 1 72 ? 9.296 6.623 -8.614 1.00 79.12 72 LYS A O 1
ATOM 575 N N . ALA A 1 73 ? 8.757 4.444 -8.580 1.00 85.44 73 ALA A N 1
ATOM 576 C CA . ALA A 1 73 ? 7.350 4.655 -8.283 1.00 85.44 73 ALA A CA 1
ATOM 577 C C . ALA A 1 73 ? 7.207 5.366 -6.927 1.00 85.44 73 ALA A C 1
ATOM 579 O O . ALA A 1 73 ? 7.808 4.948 -5.938 1.00 85.44 73 ALA A O 1
ATOM 580 N N . THR A 1 74 ? 6.442 6.454 -6.884 1.00 89.31 74 THR A N 1
ATOM 581 C CA . THR A 1 74 ? 6.157 7.196 -5.649 1.00 89.31 74 THR A CA 1
ATOM 582 C C . THR A 1 74 ? 4.724 6.924 -5.234 1.00 89.31 74 THR A C 1
ATOM 584 O O . THR A 1 74 ? 3.820 7.075 -6.051 1.00 89.31 74 THR A O 1
ATOM 587 N N . LEU A 1 75 ? 4.506 6.521 -3.981 1.00 92.75 75 LEU A N 1
ATOM 588 C CA . LEU A 1 75 ? 3.160 6.356 -3.440 1.00 92.75 75 LEU A CA 1
ATOM 589 C C . LEU A 1 75 ? 2.471 7.724 -3.363 1.00 92.75 75 LEU A C 1
ATOM 591 O O . LEU A 1 75 ? 2.944 8.614 -2.656 1.00 92.75 75 LEU A O 1
ATOM 595 N N . THR A 1 76 ? 1.347 7.878 -4.059 1.00 92.94 76 THR A N 1
ATOM 596 C CA . THR A 1 76 ? 0.595 9.141 -4.123 1.00 92.94 76 THR A CA 1
ATOM 597 C C . THR A 1 76 ? -0.747 9.077 -3.412 1.00 92.94 76 THR A C 1
ATOM 599 O O . THR A 1 76 ? -1.224 10.106 -2.938 1.00 92.94 76 THR A O 1
ATOM 602 N N . ASN A 1 77 ? -1.347 7.890 -3.283 1.00 94.12 77 ASN A N 1
ATOM 603 C CA . ASN A 1 77 ? -2.628 7.736 -2.600 1.00 94.12 77 ASN A CA 1
ATOM 604 C C . ASN A 1 77 ? -2.783 6.365 -1.932 1.00 94.12 77 ASN A C 1
ATOM 606 O O . ASN A 1 77 ? -2.257 5.357 -2.411 1.00 94.12 77 ASN A O 1
ATOM 610 N N . ILE A 1 78 ? -3.556 6.340 -0.846 1.00 95.12 78 ILE A N 1
ATOM 611 C CA . ILE A 1 78 ? -3.937 5.134 -0.115 1.00 95.12 78 ILE A CA 1
ATOM 612 C C . ILE A 1 78 ? -5.444 5.178 0.125 1.00 95.12 78 ILE A C 1
ATOM 614 O O . ILE A 1 78 ? -5.946 6.103 0.760 1.00 95.12 78 ILE A O 1
ATOM 618 N N . GLN A 1 79 ? -6.163 4.163 -0.346 1.00 94.94 79 GLN A N 1
ATOM 619 C CA . GLN A 1 79 ? -7.609 4.058 -0.169 1.00 94.94 79 GLN A CA 1
ATOM 620 C C . GLN A 1 79 ? -7.974 2.744 0.516 1.00 94.94 79 GLN A C 1
ATOM 622 O O . GLN A 1 79 ? -7.611 1.680 0.029 1.00 94.94 79 GLN A O 1
ATOM 627 N N . ILE A 1 80 ? -8.740 2.795 1.608 1.00 95.50 80 ILE A N 1
ATOM 628 C CA . ILE A 1 80 ? -9.328 1.590 2.209 1.00 95.50 80 ILE A CA 1
ATOM 629 C C . ILE A 1 80 ? -10.452 1.102 1.285 1.00 95.50 80 ILE A C 1
ATOM 631 O O . ILE A 1 80 ? -11.429 1.815 1.062 1.00 95.50 80 ILE A O 1
ATOM 635 N N . ILE A 1 81 ? -10.309 -0.107 0.745 1.00 95.38 81 ILE A N 1
ATOM 636 C CA . ILE A 1 81 ? -11.321 -0.768 -0.092 1.00 95.38 81 ILE A CA 1
ATOM 637 C C . ILE A 1 81 ? -12.281 -1.574 0.786 1.00 95.38 81 ILE A C 1
ATOM 639 O O . ILE A 1 81 ? -13.486 -1.597 0.546 1.00 95.38 81 ILE A O 1
ATOM 643 N N . SER A 1 82 ? -11.739 -2.235 1.809 1.00 94.25 82 SER A N 1
ATOM 644 C CA . SER A 1 82 ? -12.487 -3.074 2.740 1.00 94.25 82 SER A CA 1
ATOM 645 C C . SER A 1 82 ? -11.905 -2.901 4.134 1.00 94.25 82 SER A C 1
ATOM 647 O O . SER A 1 82 ? -10.706 -3.071 4.345 1.00 94.25 82 SER A O 1
ATOM 649 N N . ALA A 1 83 ? -12.743 -2.527 5.096 1.00 91.06 83 ALA A N 1
ATOM 650 C CA . ALA A 1 83 ? -12.304 -2.398 6.476 1.00 91.06 83 ALA A CA 1
ATOM 651 C C . ALA A 1 83 ? -12.175 -3.781 7.128 1.00 91.06 83 ALA A C 1
ATOM 653 O O . ALA A 1 83 ? -13.010 -4.662 6.903 1.00 91.06 83 ALA A O 1
ATOM 654 N N . ALA A 1 84 ? -11.185 -3.939 8.008 1.00 86.31 84 ALA A N 1
ATOM 655 C CA . ALA A 1 84 ? -11.065 -5.104 8.867 1.00 86.31 84 ALA A CA 1
ATOM 656 C C . ALA A 1 84 ? -12.401 -5.338 9.585 1.00 86.31 84 ALA A C 1
ATOM 658 O O . ALA A 1 84 ? -12.946 -4.427 10.224 1.00 86.31 84 ALA A O 1
ATOM 659 N N . LYS A 1 85 ? -12.939 -6.557 9.477 1.00 78.75 85 LYS A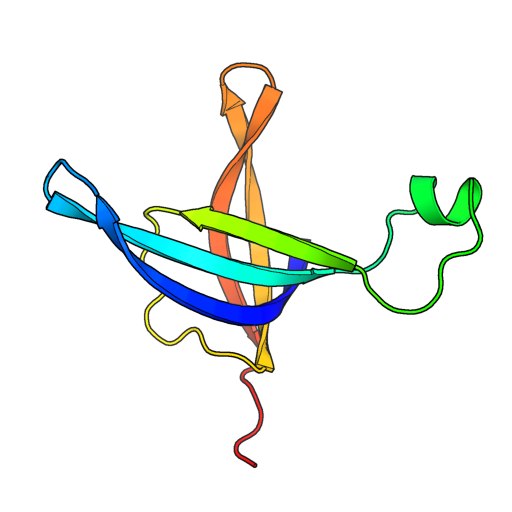 N 1
ATOM 660 C CA . LYS A 1 85 ? -14.139 -6.935 10.225 1.00 78.75 85 LYS A CA 1
ATOM 661 C C . LYS A 1 85 ? -13.836 -6.788 11.713 1.00 78.75 85 LYS A C 1
ATOM 663 O O . LYS A 1 85 ? -12.796 -7.252 12.177 1.00 78.75 85 LYS A O 1
ATOM 668 N N . LYS A 1 86 ? -14.740 -6.140 12.454 1.00 58.91 86 LYS A N 1
ATOM 669 C CA . LY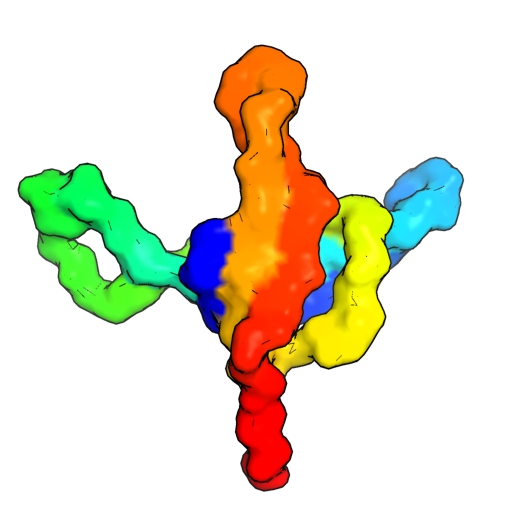S A 1 86 ? -14.707 -6.191 13.919 1.00 58.91 86 LYS A CA 1
ATOM 670 C C . LYS A 1 86 ? -14.882 -7.660 14.307 1.00 58.91 86 LYS A C 1
ATOM 672 O O . LYS A 1 86 ? -15.937 -8.225 14.021 1.00 58.91 86 LYS A O 1
ATOM 677 N N . GLY A 1 87 ? -13.809 -8.264 14.812 1.00 53.12 87 GLY A N 1
ATOM 678 C CA . GLY A 1 87 ? -13.861 -9.563 15.480 1.00 53.12 87 GLY A CA 1
ATOM 679 C C . GLY A 1 87 ? -14.641 -9.479 16.780 1.00 53.12 87 GLY A C 1
ATOM 680 O O . GLY A 1 87 ? -14.777 -8.349 17.309 1.00 53.12 87 GLY A O 1
#

Secondary structure (DSSP, 8-state):
-EEEEEEEEEEE-TTS-EEEEEEEEEEPPHHHHHSS---SEEEEEEEE-S--TT--TT-EEEEEEEE-GGG-EEEEEEEEEEPPP--